Protein AF-A0A800FAW9-F1 (afdb_monomer_lite)

Structure (mmCIF, N/CA/C/O backbone):
data_AF-A0A800FAW9-F1
#
_entry.id   AF-A0A800FAW9-F1
#
loop_
_atom_site.group_PDB
_atom_site.id
_atom_site.type_symbol
_atom_site.label_atom_id
_atom_site.label_alt_id
_atom_site.label_comp_id
_atom_site.label_asym_id
_atom_site.label_entity_id
_atom_site.label_seq_id
_atom_site.pdbx_PDB_ins_code
_atom_site.Cartn_x
_atom_site.Cartn_y
_atom_site.Cartn_z
_atom_site.occupancy
_atom_site.B_iso_or_equiv
_atom_site.auth_seq_id
_atom_site.auth_comp_id
_atom_site.auth_asym_id
_atom_site.auth_atom_id
_atom_site.pdbx_PDB_model_num
ATOM 1 N N . MET A 1 1 ? 22.071 12.277 -10.728 1.00 90.81 1 MET A N 1
ATOM 2 C CA . MET A 1 1 ? 22.186 11.886 -9.305 1.00 90.81 1 MET A CA 1
ATOM 3 C C . MET A 1 1 ? 21.240 12.663 -8.401 1.00 90.81 1 MET A C 1
ATOM 5 O O . MET A 1 1 ? 20.355 12.031 -7.846 1.00 90.81 1 MET A O 1
ATOM 9 N N . LEU A 1 2 ? 21.328 13.998 -8.301 1.00 95.81 2 LEU A N 1
ATOM 10 C CA . LEU A 1 2 ? 20.437 14.774 -7.417 1.00 95.81 2 LEU A CA 1
ATOM 11 C C . LEU A 1 2 ? 18.938 14.553 -7.708 1.00 95.81 2 LEU A C 1
ATOM 13 O O . LEU A 1 2 ? 18.190 14.212 -6.801 1.00 95.81 2 LEU A O 1
ATOM 17 N N . LEU A 1 3 ? 18.517 14.656 -8.976 1.00 96.19 3 LEU A N 1
ATOM 18 C CA . LEU A 1 3 ? 17.117 14.450 -9.381 1.00 96.19 3 LEU A CA 1
ATOM 19 C C . LEU A 1 3 ? 16.580 13.064 -8.981 1.00 96.19 3 LEU A C 1
ATOM 21 O O . LEU A 1 3 ? 15.453 12.946 -8.520 1.00 96.19 3 LEU A O 1
ATOM 25 N N . GLN A 1 4 ? 17.398 12.019 -9.124 1.00 95.88 4 GLN A N 1
ATOM 26 C CA . GLN A 1 4 ? 17.020 10.651 -8.771 1.00 95.88 4 GLN A CA 1
ATOM 27 C C . GLN A 1 4 ? 16.854 10.489 -7.259 1.00 95.88 4 GLN A C 1
ATOM 29 O O . GLN A 1 4 ? 15.882 9.890 -6.822 1.00 95.88 4 GLN A O 1
ATOM 34 N N . ILE A 1 5 ? 17.766 11.050 -6.460 1.00 97.50 5 ILE A N 1
ATOM 35 C CA . ILE A 1 5 ? 17.667 11.015 -4.993 1.00 97.50 5 ILE A CA 1
ATOM 36 C C . ILE A 1 5 ? 16.404 11.743 -4.531 1.00 97.50 5 ILE A C 1
ATOM 38 O O . ILE A 1 5 ? 15.676 11.224 -3.690 1.00 97.50 5 ILE A O 1
ATOM 42 N N . VAL A 1 6 ? 16.115 12.910 -5.114 1.00 97.94 6 VAL A N 1
ATOM 43 C CA . VAL A 1 6 ? 14.895 13.669 -4.812 1.00 97.94 6 VAL A CA 1
ATOM 44 C C . VAL A 1 6 ? 13.650 12.873 -5.203 1.00 97.94 6 VAL A C 1
ATOM 46 O O . VAL A 1 6 ? 12.732 12.763 -4.397 1.00 97.94 6 VAL A O 1
ATOM 49 N N . ALA A 1 7 ? 13.625 12.267 -6.393 1.00 97.25 7 ALA A N 1
ATOM 50 C CA . ALA A 1 7 ? 12.499 11.456 -6.850 1.00 97.25 7 ALA A CA 1
ATOM 51 C C . ALA A 1 7 ? 12.273 10.219 -5.963 1.00 97.25 7 ALA A C 1
ATOM 53 O O . ALA A 1 7 ? 11.146 9.960 -5.547 1.00 97.25 7 ALA A O 1
ATOM 54 N N . SER A 1 8 ? 13.335 9.490 -5.612 1.00 96.56 8 SER A N 1
ATOM 55 C CA . SER A 1 8 ? 13.254 8.343 -4.702 1.00 96.56 8 SER A CA 1
ATOM 56 C C . SER A 1 8 ? 12.825 8.758 -3.294 1.00 96.56 8 SER A C 1
ATOM 58 O O . SER A 1 8 ? 11.988 8.094 -2.687 1.00 96.56 8 SER A O 1
ATOM 60 N N . GLY A 1 9 ? 13.356 9.872 -2.782 1.00 97.12 9 GLY A N 1
ATOM 61 C CA . GLY A 1 9 ? 12.969 10.428 -1.487 1.00 97.12 9 GLY A CA 1
ATOM 62 C C . GLY A 1 9 ? 11.498 10.835 -1.453 1.00 97.12 9 GLY A C 1
ATOM 63 O O . GLY A 1 9 ? 10.799 10.514 -0.494 1.00 97.12 9 GLY A O 1
ATOM 64 N N . LEU A 1 10 ? 11.007 11.466 -2.524 1.00 97.38 10 LEU A N 1
ATOM 65 C CA . LEU A 1 10 ? 9.600 11.828 -2.666 1.00 97.38 10 LEU A CA 1
ATOM 66 C C . LEU A 1 10 ? 8.714 10.582 -2.747 1.00 97.38 10 LEU A C 1
ATOM 68 O O . LEU A 1 10 ? 7.726 10.508 -2.029 1.00 97.38 10 LEU A O 1
ATOM 72 N N . SER A 1 11 ? 9.099 9.580 -3.540 1.00 96.25 11 SER A N 1
ATOM 73 C CA . SER A 1 11 ? 8.368 8.312 -3.649 1.00 96.25 11 SER A CA 1
ATOM 74 C C . SER A 1 11 ? 8.217 7.625 -2.288 1.00 96.25 11 SER A C 1
ATOM 76 O O . SER A 1 11 ? 7.103 7.302 -1.877 1.00 96.25 11 SER A O 1
ATOM 78 N N . SER A 1 12 ? 9.319 7.433 -1.559 1.00 95.62 12 SER A N 1
ATOM 79 C CA . SER A 1 12 ? 9.283 6.804 -0.233 1.00 95.62 12 SER A CA 1
ATOM 80 C C . SER A 1 12 ? 8.532 7.664 0.785 1.00 95.62 12 SER A C 1
ATOM 82 O O . SER A 1 12 ? 7.715 7.149 1.546 1.00 95.62 12 SER A O 1
ATOM 84 N N . GLY A 1 13 ? 8.754 8.981 0.775 1.00 97.12 13 GLY A N 1
ATOM 85 C CA . GLY A 1 13 ? 8.058 9.925 1.648 1.00 97.12 13 GLY A CA 1
ATOM 86 C C . GLY A 1 13 ? 6.545 9.920 1.431 1.00 97.12 13 GLY A C 1
ATOM 87 O O . GLY A 1 13 ? 5.793 9.888 2.403 1.00 97.12 13 GLY A O 1
ATOM 88 N N . SER A 1 14 ? 6.087 9.874 0.177 1.00 96.69 14 SER A N 1
ATOM 89 C CA . SER A 1 14 ? 4.667 9.764 -0.168 1.00 96.69 14 SER A CA 1
ATOM 90 C C . SER A 1 14 ? 4.045 8.470 0.353 1.00 96.69 14 SER A C 1
ATOM 92 O O . SER A 1 14 ? 2.936 8.515 0.879 1.00 96.69 14 SER A O 1
ATOM 94 N N . ILE A 1 15 ? 4.750 7.336 0.276 1.00 93.38 15 ILE A N 1
ATOM 95 C CA . ILE A 1 15 ? 4.264 6.063 0.834 1.00 93.38 15 ILE A CA 1
ATOM 96 C C . ILE A 1 15 ? 4.066 6.194 2.349 1.00 93.38 15 ILE A C 1
ATOM 98 O O . ILE A 1 15 ? 2.979 5.907 2.849 1.00 93.38 15 ILE A O 1
ATOM 102 N N . TYR A 1 16 ? 5.069 6.685 3.084 1.00 93.44 16 TYR A N 1
ATOM 103 C CA . TYR A 1 16 ? 4.950 6.849 4.537 1.00 93.44 16 TYR A CA 1
ATOM 104 C C . TYR A 1 16 ? 3.889 7.882 4.936 1.00 93.44 16 TYR A C 1
ATOM 106 O O . TYR A 1 16 ? 3.161 7.661 5.903 1.00 93.44 16 TYR A O 1
ATOM 114 N N . ALA A 1 17 ? 3.748 8.971 4.176 1.00 96.44 17 ALA A N 1
ATOM 115 C CA . ALA A 1 17 ? 2.705 9.969 4.399 1.00 96.44 17 ALA A CA 1
ATOM 116 C C . ALA A 1 17 ? 1.298 9.378 4.210 1.00 96.44 17 ALA A C 1
ATOM 118 O O . ALA A 1 17 ? 0.417 9.625 5.033 1.00 96.44 17 ALA A O 1
ATOM 119 N N . LEU A 1 18 ? 1.089 8.559 3.173 1.00 93.94 18 LEU A N 1
ATOM 120 C CA . LEU A 1 18 ? -0.182 7.866 2.938 1.00 93.94 18 LEU A CA 1
ATOM 121 C C . LEU A 1 18 ? -0.487 6.835 4.031 1.00 93.94 18 LEU A C 1
ATOM 123 O O . LEU A 1 18 ? -1.626 6.752 4.488 1.00 93.94 18 LEU A O 1
ATOM 127 N N . VAL A 1 19 ? 0.520 6.087 4.491 1.00 91.25 19 VAL A N 1
ATOM 128 C CA . VAL A 1 19 ? 0.369 5.135 5.605 1.00 91.25 19 VAL A CA 1
ATOM 129 C C . VAL A 1 19 ? -0.032 5.865 6.889 1.00 91.25 19 VAL A C 1
ATOM 131 O O . VAL A 1 19 ? -0.996 5.465 7.545 1.00 91.25 19 VAL A O 1
ATOM 134 N N . ALA A 1 20 ? 0.649 6.967 7.216 1.00 93.00 20 ALA A N 1
ATOM 135 C CA . ALA A 1 20 ? 0.316 7.793 8.373 1.00 93.00 20 ALA A CA 1
ATOM 136 C C . ALA A 1 20 ? -1.102 8.373 8.266 1.00 93.00 20 ALA A C 1
ATOM 138 O O . ALA A 1 20 ? -1.869 8.301 9.226 1.00 93.00 20 ALA A O 1
ATOM 139 N N . LEU A 1 21 ? -1.483 8.888 7.093 1.00 94.62 21 LEU A N 1
ATOM 140 C CA . LEU A 1 21 ? -2.825 9.412 6.841 1.00 94.62 21 LEU A CA 1
ATOM 141 C C . LEU A 1 21 ? -3.903 8.339 7.054 1.00 94.62 21 LEU A C 1
ATOM 143 O O . LEU A 1 21 ? -4.894 8.596 7.734 1.00 94.62 21 LEU A O 1
ATOM 147 N N . ALA A 1 22 ? -3.705 7.135 6.519 1.00 90.62 22 ALA A N 1
ATOM 148 C CA . ALA A 1 22 ? -4.654 6.036 6.669 1.00 90.62 22 ALA A CA 1
ATOM 149 C C . ALA A 1 22 ? -4.814 5.598 8.139 1.00 90.62 22 ALA A C 1
ATOM 151 O O . ALA A 1 22 ? -5.938 5.369 8.597 1.00 90.62 22 ALA A O 1
ATOM 152 N N . LEU A 1 23 ? -3.711 5.542 8.896 1.00 90.88 23 LEU A N 1
ATOM 153 C CA . LEU A 1 23 ? -3.741 5.246 10.332 1.00 90.88 23 LEU A CA 1
ATOM 154 C C . LEU A 1 23 ? -4.497 6.335 11.105 1.00 90.88 23 LEU A C 1
ATOM 156 O O . LEU A 1 23 ? -5.359 6.022 11.926 1.00 90.88 23 LEU A O 1
ATOM 160 N N . VAL A 1 24 ? -4.232 7.611 10.805 1.00 92.69 24 VAL A N 1
ATOM 161 C CA . VAL A 1 24 ? -4.901 8.755 11.446 1.00 92.69 24 VAL A CA 1
ATOM 162 C C . VAL A 1 24 ? -6.400 8.757 11.159 1.00 92.69 24 VAL A C 1
ATOM 164 O O . VAL A 1 24 ? -7.185 8.922 12.090 1.00 92.69 24 VAL A O 1
ATOM 167 N N . ILE A 1 25 ? -6.820 8.543 9.910 1.00 92.31 25 ILE A N 1
ATOM 168 C CA . ILE A 1 25 ? -8.246 8.505 9.549 1.00 92.31 25 ILE A CA 1
ATOM 169 C C . ILE A 1 25 ? -8.960 7.373 10.296 1.00 92.31 25 ILE A C 1
ATOM 171 O O . ILE A 1 25 ? -10.024 7.601 10.869 1.00 92.31 25 ILE A O 1
ATOM 175 N N . THR A 1 26 ? -8.356 6.184 10.349 1.00 89.00 26 THR A N 1
ATOM 176 C CA . THR A 1 26 ? -8.930 5.024 11.052 1.00 89.00 26 THR A CA 1
ATOM 177 C C . THR A 1 26 ? -9.022 5.266 12.557 1.00 89.00 26 THR A C 1
ATOM 179 O O . THR A 1 26 ? -10.053 5.002 13.174 1.00 89.00 26 THR A O 1
ATOM 182 N N . TYR A 1 27 ? -7.970 5.819 13.161 1.00 89.12 27 TYR A N 1
ATOM 183 C CA . TYR A 1 27 ? -7.974 6.158 14.582 1.00 89.12 27 TYR A CA 1
ATOM 184 C C . TYR A 1 27 ? -9.027 7.223 14.904 1.00 89.12 27 TYR A C 1
ATOM 186 O O . TYR A 1 27 ? -9.739 7.113 15.894 1.00 89.12 27 TYR A O 1
ATOM 194 N N . LYS A 1 28 ? -9.184 8.240 14.051 1.00 90.00 28 LYS A N 1
ATOM 195 C CA . LYS A 1 28 ? -10.167 9.311 14.261 1.00 90.00 28 LYS A CA 1
ATOM 196 C C . LYS A 1 28 ? -11.616 8.826 14.232 1.00 90.00 28 LYS A C 1
ATOM 198 O O . LYS A 1 28 ? -12.454 9.482 14.841 1.00 90.00 28 LYS A O 1
ATOM 203 N N . THR A 1 29 ? -11.918 7.738 13.527 1.00 87.06 29 THR A N 1
ATOM 204 C CA . THR A 1 29 ? -13.282 7.192 13.428 1.00 87.06 29 THR A CA 1
ATOM 205 C C . THR A 1 29 ? -13.568 6.087 14.442 1.00 87.06 29 THR A C 1
ATOM 207 O O . THR A 1 29 ? -14.727 5.887 14.804 1.00 87.06 29 THR A O 1
ATOM 210 N N . THR A 1 30 ? -12.540 5.366 14.894 1.00 85.81 30 THR A N 1
ATOM 211 C CA . THR A 1 30 ? -12.685 4.210 15.798 1.00 85.81 30 THR A CA 1
ATOM 212 C C . THR A 1 30 ? -12.202 4.467 17.223 1.00 85.81 30 THR A C 1
ATOM 214 O O . THR A 1 30 ? -12.547 3.694 18.108 1.00 85.81 30 THR A O 1
ATOM 217 N N . GLU A 1 31 ? -11.403 5.515 17.438 1.00 86.19 31 GLU A N 1
ATOM 218 C CA . GLU A 1 31 ? -10.662 5.810 18.677 1.00 86.19 31 GLU A CA 1
ATOM 219 C C . GLU A 1 31 ? -9.698 4.688 19.114 1.00 86.19 31 GLU A C 1
ATOM 221 O O . GLU A 1 31 ? -9.165 4.708 20.222 1.00 86.19 31 GLU A O 1
ATOM 226 N N . VAL A 1 32 ? -9.422 3.724 18.225 1.00 83.06 32 VAL A N 1
ATOM 227 C CA . VAL A 1 32 ? -8.547 2.575 18.476 1.00 83.06 32 VAL A CA 1
ATOM 228 C C . VAL A 1 32 ? -7.534 2.443 17.331 1.00 83.06 32 VAL A C 1
ATOM 230 O O . VAL A 1 32 ? -7.913 2.466 16.160 1.00 83.06 32 VAL A O 1
ATOM 233 N N . PRO A 1 33 ? -6.225 2.318 17.617 1.00 81.81 33 PRO A N 1
ATOM 234 C CA . PRO A 1 33 ? -5.225 2.133 16.570 1.00 81.81 33 PRO A CA 1
ATOM 235 C C . PRO A 1 33 ? -5.353 0.750 15.911 1.00 81.81 33 PRO A C 1
ATOM 237 O O . PRO A 1 33 ? -5.437 -0.275 16.587 1.00 81.81 33 PRO A O 1
ATOM 240 N N . ASN A 1 34 ? -5.324 0.712 14.575 1.00 84.62 34 ASN A N 1
ATOM 241 C CA . ASN A 1 34 ? -5.349 -0.531 13.803 1.00 84.62 34 ASN A CA 1
ATOM 242 C C . ASN A 1 34 ? -3.924 -1.073 13.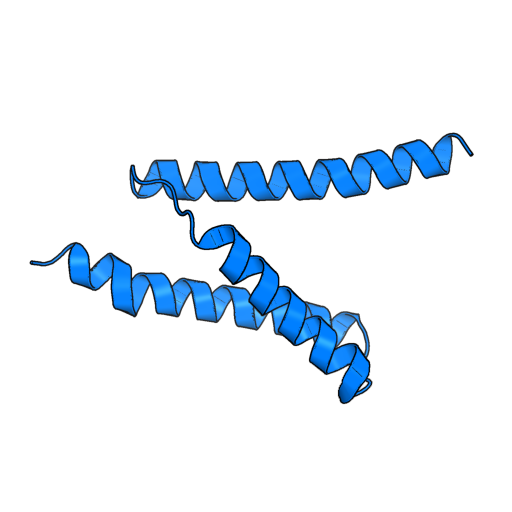587 1.00 84.62 34 ASN A C 1
ATOM 244 O O . ASN A 1 34 ? -3.244 -0.694 12.635 1.00 84.62 34 ASN A O 1
ATOM 248 N N . PHE A 1 35 ? -3.479 -1.988 14.451 1.00 82.06 35 PHE A N 1
ATOM 249 C CA . PHE A 1 35 ? -2.164 -2.636 14.325 1.00 82.06 35 PHE A CA 1
ATOM 250 C C . PHE A 1 35 ? -2.076 -3.658 13.182 1.00 82.06 35 PHE A C 1
ATOM 252 O O . PHE A 1 35 ? -0.988 -3.907 12.671 1.00 82.06 35 PHE A O 1
ATOM 259 N N . ALA A 1 36 ? -3.207 -4.204 12.731 1.00 86.19 36 ALA A N 1
ATOM 260 C CA . ALA A 1 36 ? -3.245 -5.165 11.629 1.00 86.19 36 ALA A CA 1
ATOM 261 C C . ALA A 1 36 ? -3.050 -4.499 10.255 1.00 86.19 36 ALA A C 1
ATOM 263 O O . ALA A 1 36 ? -2.797 -5.176 9.260 1.00 86.19 36 ALA A O 1
ATOM 264 N N . GLN A 1 37 ? -3.127 -3.166 10.182 1.00 87.69 37 GLN A N 1
ATOM 265 C CA . GLN A 1 37 ? -3.045 -2.402 8.937 1.00 87.69 37 GLN A CA 1
ATOM 266 C C . GLN A 1 37 ? -1.780 -2.712 8.115 1.00 87.69 37 GLN A C 1
ATOM 268 O O . GLN A 1 37 ? -1.846 -2.757 6.885 1.00 87.69 37 GLN A O 1
ATOM 273 N N . GLY A 1 38 ? -0.642 -2.957 8.776 1.00 89.06 38 GLY A N 1
ATOM 274 C CA . GLY A 1 38 ? 0.611 -3.318 8.105 1.00 89.06 38 GLY A CA 1
ATOM 275 C C . GLY A 1 38 ? 0.539 -4.676 7.403 1.00 89.06 38 GLY A C 1
ATOM 276 O O . GLY A 1 38 ? 0.877 -4.784 6.225 1.00 89.06 38 GLY A O 1
ATOM 277 N N . GLU A 1 39 ? 0.033 -5.697 8.095 1.00 91.38 39 GLU A N 1
ATOM 278 C CA . GLU A 1 39 ? -0.146 -7.043 7.535 1.00 91.38 39 GLU A CA 1
ATOM 279 C C . GLU A 1 39 ? -1.195 -7.053 6.414 1.00 91.38 39 GLU A C 1
ATOM 281 O O . GLU A 1 39 ? -0.987 -7.683 5.378 1.00 91.38 39 GLU A O 1
ATOM 286 N N . MET A 1 40 ? -2.283 -6.288 6.557 1.00 92.25 40 MET A N 1
ATOM 287 C CA . MET A 1 40 ? -3.306 -6.132 5.512 1.00 92.25 40 MET A CA 1
ATOM 288 C C . MET A 1 40 ? -2.737 -5.523 4.222 1.00 92.25 40 MET A C 1
ATOM 290 O O . MET A 1 40 ? -3.039 -5.986 3.115 1.00 92.25 40 MET A O 1
ATOM 294 N N . ALA A 1 41 ? -1.895 -4.493 4.356 1.00 92.50 41 ALA A N 1
ATOM 295 C CA . ALA A 1 41 ? -1.217 -3.874 3.223 1.00 92.50 41 ALA A CA 1
ATOM 296 C C . ALA A 1 41 ? -0.228 -4.846 2.562 1.00 92.50 41 ALA A C 1
ATOM 298 O O . ALA A 1 41 ? -0.221 -4.972 1.335 1.00 92.50 41 ALA A O 1
ATOM 299 N N . MET A 1 42 ? 0.556 -5.580 3.362 1.00 94.69 42 MET A N 1
ATOM 300 C CA . MET A 1 42 ? 1.484 -6.596 2.861 1.00 94.69 42 MET A CA 1
ATOM 301 C C . MET A 1 42 ? 0.750 -7.687 2.079 1.00 94.69 42 MET A C 1
ATOM 303 O O . MET A 1 42 ? 1.176 -8.035 0.979 1.00 94.69 42 MET A O 1
ATOM 307 N N . PHE A 1 43 ? -0.367 -8.198 2.600 1.00 95.75 43 PHE A N 1
ATOM 308 C CA . PHE A 1 43 ? -1.112 -9.261 1.931 1.00 95.75 43 PHE A CA 1
ATOM 309 C C . PHE A 1 43 ? -1.676 -8.798 0.584 1.00 95.75 43 PHE A C 1
ATOM 311 O O . PHE A 1 43 ? -1.560 -9.500 -0.418 1.00 95.75 43 PHE A O 1
ATOM 318 N N . SER A 1 44 ? -2.179 -7.564 0.529 1.00 95.56 44 SER A N 1
ATOM 319 C CA . SER A 1 44 ? -2.645 -6.948 -0.719 1.00 95.56 44 SER A CA 1
ATOM 320 C C . SER A 1 44 ? -1.511 -6.770 -1.737 1.00 95.56 44 SER A C 1
ATOM 322 O O . SER A 1 44 ? -1.692 -7.046 -2.923 1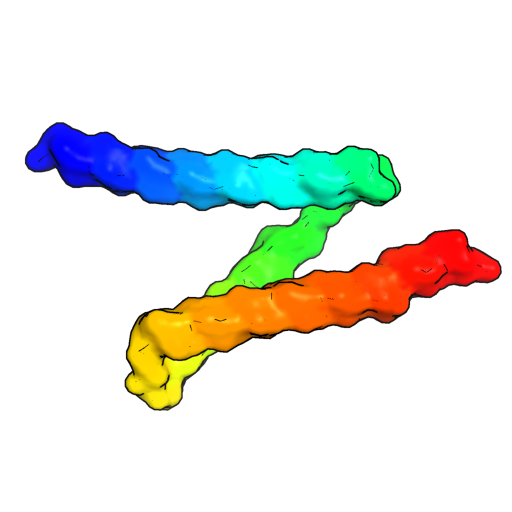.00 95.56 44 SER A O 1
ATOM 324 N N . ALA A 1 45 ? -0.316 -6.375 -1.287 1.00 95.38 45 ALA A N 1
ATOM 325 C CA . ALA A 1 45 ? 0.867 -6.310 -2.144 1.00 95.38 45 ALA A CA 1
ATOM 326 C C . ALA A 1 45 ? 1.306 -7.701 -2.635 1.00 95.38 45 ALA A C 1
ATOM 328 O O . ALA A 1 45 ? 1.761 -7.837 -3.770 1.00 95.38 45 ALA A O 1
ATOM 329 N N . PHE A 1 46 ? 1.121 -8.743 -1.819 1.00 96.56 46 PHE A N 1
ATOM 330 C CA . PHE A 1 46 ? 1.434 -10.120 -2.197 1.00 96.56 46 PHE A CA 1
ATOM 331 C C . PHE A 1 46 ? 0.515 -10.641 -3.309 1.00 96.56 46 PHE A C 1
ATOM 333 O O . PHE A 1 46 ? 0.974 -11.373 -4.182 1.00 96.56 46 PHE A O 1
ATOM 340 N N . ILE A 1 47 ? -0.749 -10.205 -3.351 1.00 97.19 47 ILE A N 1
ATOM 341 C CA . ILE A 1 47 ? -1.642 -10.484 -4.488 1.00 97.19 47 ILE A CA 1
ATOM 342 C C . ILE A 1 47 ? -1.072 -9.899 -5.785 1.00 97.19 47 ILE A C 1
ATOM 344 O O . ILE A 1 47 ? -0.999 -10.606 -6.789 1.00 97.19 47 ILE A O 1
ATOM 348 N N . ALA A 1 48 ? -0.611 -8.642 -5.772 1.00 97.50 48 ALA A N 1
ATOM 349 C CA . ALA A 1 48 ? 0.058 -8.067 -6.941 1.00 97.50 48 ALA A CA 1
ATOM 350 C C . ALA A 1 48 ? 1.337 -8.837 -7.301 1.00 97.50 48 ALA A C 1
ATOM 352 O O . ALA A 1 48 ? 1.567 -9.104 -8.478 1.00 97.50 48 ALA A O 1
ATOM 353 N N . TYR A 1 49 ? 2.144 -9.219 -6.306 1.00 97.31 49 TYR A N 1
ATOM 354 C CA . TYR A 1 49 ? 3.363 -10.002 -6.515 1.00 97.31 49 TYR A CA 1
ATOM 355 C C . TYR A 1 49 ? 3.072 -11.327 -7.226 1.00 97.31 49 TYR A C 1
ATOM 357 O O . TYR A 1 49 ? 3.655 -11.584 -8.273 1.00 97.31 49 TYR A O 1
ATOM 365 N N . VAL A 1 50 ? 2.130 -12.122 -6.714 1.00 97.44 50 VAL A N 1
ATOM 366 C CA . VAL A 1 50 ? 1.735 -13.412 -7.302 1.00 97.44 50 VAL A CA 1
ATOM 367 C C . VAL A 1 50 ? 1.213 -13.225 -8.726 1.00 97.44 50 VAL A C 1
ATOM 369 O O . VAL A 1 50 ? 1.615 -13.944 -9.637 1.00 97.44 50 VAL A O 1
ATOM 372 N N . LEU A 1 51 ? 0.364 -12.219 -8.962 1.00 97.69 51 LEU A N 1
ATOM 373 C CA . LEU A 1 51 ? -0.152 -11.934 -10.303 1.00 97.69 51 LEU A CA 1
ATOM 374 C C . LEU A 1 51 ? 0.965 -11.593 -11.297 1.00 97.69 51 LEU A C 1
ATOM 376 O O . LEU A 1 51 ? 0.921 -12.044 -12.440 1.00 97.69 51 LEU A O 1
ATOM 380 N N . ILE A 1 52 ? 1.965 -10.824 -10.871 1.00 98.06 52 ILE A N 1
ATOM 381 C CA . ILE A 1 52 ? 3.083 -10.419 -11.730 1.00 98.06 52 ILE A CA 1
ATOM 382 C C . ILE A 1 52 ? 4.061 -11.577 -11.948 1.00 98.06 52 ILE A C 1
ATOM 384 O O . ILE A 1 52 ? 4.481 -11.815 -13.078 1.00 98.06 52 ILE A O 1
ATOM 388 N N . VAL A 1 53 ? 4.448 -12.279 -10.885 1.00 97.62 53 VAL A N 1
ATOM 389 C CA . VAL A 1 53 ? 5.540 -13.260 -10.920 1.00 97.62 53 VAL A CA 1
ATOM 390 C C . VAL A 1 53 ? 5.052 -14.620 -11.402 1.00 97.62 53 VAL A C 1
ATOM 392 O O . VAL A 1 53 ? 5.623 -15.164 -12.345 1.00 97.62 53 VAL A O 1
ATOM 395 N N . ASP A 1 54 ? 3.974 -15.136 -10.815 1.00 96.62 54 ASP A N 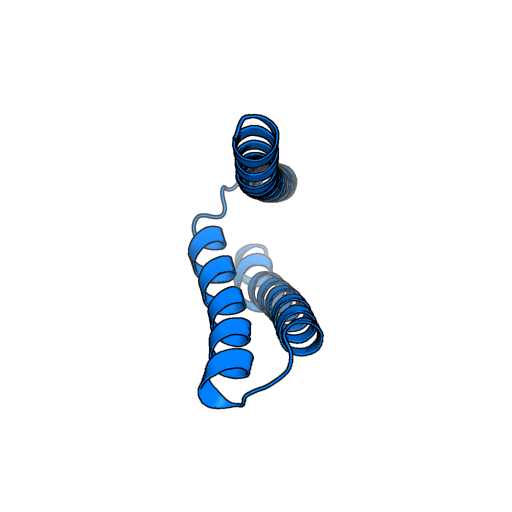1
ATOM 396 C CA . ASP A 1 54 ? 3.505 -16.499 -11.084 1.00 96.62 54 ASP A CA 1
ATOM 397 C C . ASP A 1 54 ? 2.571 -16.546 -12.299 1.00 96.62 54 ASP A C 1
ATOM 399 O O . ASP A 1 54 ? 2.636 -17.473 -13.105 1.00 96.62 54 ASP A O 1
ATOM 403 N N . TYR A 1 55 ? 1.724 -15.524 -12.463 1.00 96.00 55 TYR A N 1
ATOM 404 C CA . TYR A 1 55 ? 0.740 -15.456 -13.552 1.00 96.00 55 TYR A CA 1
ATOM 405 C C . TYR A 1 55 ? 1.159 -14.553 -14.721 1.00 96.00 55 TYR A C 1
ATOM 407 O O . TYR A 1 55 ? 0.429 -14.463 -15.708 1.00 96.00 55 TYR A O 1
ATOM 415 N N . ASN A 1 56 ? 2.325 -13.897 -14.637 1.00 95.94 56 ASN A N 1
ATOM 416 C CA . ASN A 1 56 ? 2.869 -13.018 -15.683 1.00 95.94 56 ASN A CA 1
ATOM 417 C C . ASN A 1 56 ? 1.905 -11.902 -16.141 1.00 95.94 56 ASN A C 1
ATOM 419 O O . ASN A 1 56 ? 1.938 -11.433 -17.281 1.00 95.94 56 ASN A O 1
ATOM 423 N N . VAL A 1 57 ? 1.022 -11.463 -15.244 1.00 96.38 57 VAL A N 1
ATOM 424 C CA . VAL A 1 57 ? 0.052 -10.401 -15.505 1.00 96.38 57 VAL A CA 1
ATOM 425 C C . VAL A 1 57 ? 0.764 -9.048 -15.501 1.00 96.38 57 VAL A C 1
ATOM 427 O O . VAL A 1 57 ? 1.614 -8.765 -14.658 1.00 96.38 57 VAL A O 1
ATOM 430 N N . GLY A 1 58 ? 0.390 -8.169 -16.434 1.00 96.75 58 GLY A N 1
ATOM 431 C CA . GLY A 1 58 ? 0.949 -6.821 -16.513 1.00 96.75 58 GLY A CA 1
ATOM 432 C C . GLY A 1 58 ? 0.710 -5.999 -15.238 1.00 96.75 58 GLY A C 1
ATOM 433 O O . GLY A 1 58 ? -0.358 -6.069 -14.625 1.00 96.75 58 GLY A O 1
ATOM 434 N N . PHE A 1 59 ? 1.688 -5.157 -14.881 1.00 95.19 59 PHE A N 1
ATOM 435 C CA . PHE A 1 59 ? 1.697 -4.362 -13.644 1.00 95.19 59 PHE A CA 1
ATOM 436 C C . PHE A 1 59 ? 0.395 -3.592 -13.388 1.00 95.19 59 PHE A C 1
ATOM 438 O O . PHE A 1 59 ? -0.118 -3.616 -12.277 1.00 95.19 59 PHE A O 1
ATOM 445 N N . VAL A 1 60 ? -0.169 -2.940 -14.411 1.00 97.19 60 VAL A N 1
ATOM 446 C CA . VAL A 1 60 ? -1.387 -2.121 -14.267 1.00 97.19 60 VAL A CA 1
ATOM 447 C C . VAL A 1 60 ? -2.580 -2.965 -13.812 1.00 97.19 60 VAL A C 1
ATOM 449 O O . VAL A 1 60 ? -3.332 -2.551 -12.932 1.00 97.19 60 VAL A O 1
ATOM 452 N N . VAL A 1 61 ? -2.732 -4.165 -14.377 1.00 96.88 61 VAL A N 1
ATOM 453 C CA . VAL A 1 61 ? -3.827 -5.080 -14.031 1.00 96.88 61 VAL A CA 1
ATOM 454 C C . VAL A 1 61 ? -3.609 -5.657 -12.634 1.00 96.88 61 VAL A C 1
ATOM 456 O O . VAL A 1 61 ? -4.536 -5.660 -11.828 1.00 96.88 61 VAL A O 1
ATOM 459 N N . ALA A 1 62 ? -2.382 -6.078 -12.314 1.00 97.50 62 ALA A N 1
ATOM 460 C CA . ALA A 1 62 ? -2.038 -6.594 -10.991 1.00 97.50 62 ALA A CA 1
ATOM 461 C C . ALA A 1 62 ? -2.214 -5.538 -9.883 1.00 97.50 62 ALA A C 1
ATOM 463 O O . ALA A 1 62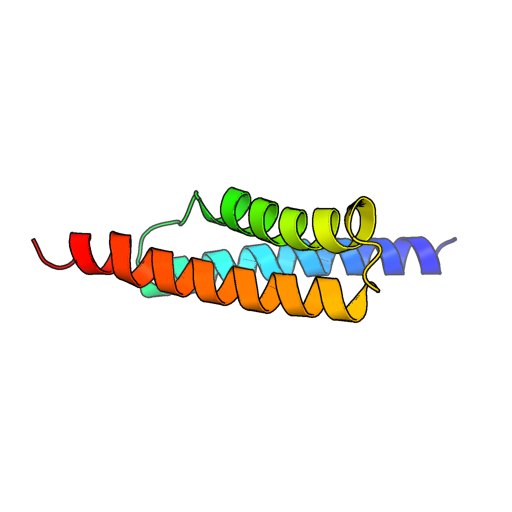 ? -2.745 -5.835 -8.815 1.00 97.50 62 ALA A O 1
ATOM 464 N N . PHE A 1 63 ? -1.832 -4.289 -10.156 1.00 96.06 63 PHE A N 1
ATOM 465 C CA . PHE A 1 63 ? -2.029 -3.155 -9.256 1.00 96.06 63 PHE A CA 1
ATOM 466 C C . PHE A 1 63 ? -3.517 -2.870 -9.023 1.00 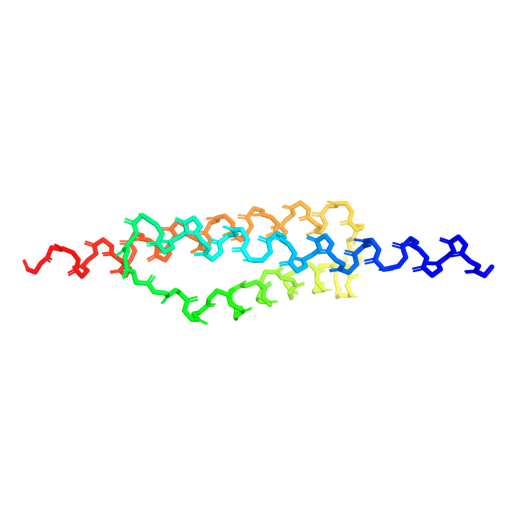96.06 63 PHE A C 1
ATOM 468 O O . PHE A 1 63 ? -3.947 -2.739 -7.876 1.00 96.06 63 PHE A O 1
ATOM 475 N N . GLY A 1 64 ? -4.321 -2.845 -10.092 1.00 97.38 64 GLY A N 1
ATOM 476 C CA . GLY A 1 64 ? -5.773 -2.707 -9.981 1.00 97.38 64 GLY A CA 1
ATOM 477 C C . GLY A 1 64 ? -6.402 -3.830 -9.151 1.00 97.38 64 GLY A C 1
ATOM 478 O O . GLY A 1 64 ? -7.198 -3.561 -8.253 1.00 97.38 64 GLY A O 1
ATOM 479 N N . ALA A 1 65 ? -5.990 -5.078 -9.385 1.00 97.06 65 ALA A N 1
ATOM 480 C CA . ALA A 1 65 ? -6.456 -6.230 -8.616 1.00 97.06 65 ALA A CA 1
ATOM 481 C C . ALA A 1 65 ? -6.087 -6.134 -7.126 1.00 97.06 65 ALA A C 1
ATOM 483 O O . ALA A 1 65 ? -6.931 -6.413 -6.277 1.00 97.06 65 ALA A O 1
ATOM 484 N N . ALA A 1 66 ? -4.874 -5.683 -6.792 1.00 96.88 66 ALA A N 1
ATOM 485 C CA . ALA A 1 66 ? -4.461 -5.478 -5.405 1.00 96.88 66 ALA A CA 1
ATOM 486 C C . ALA A 1 66 ? -5.263 -4.376 -4.696 1.00 96.88 66 ALA A C 1
ATOM 488 O O . ALA A 1 66 ? -5.615 -4.548 -3.531 1.00 96.88 66 ALA A O 1
ATOM 489 N N . ILE A 1 67 ? -5.611 -3.279 -5.383 1.00 96.25 67 ILE A N 1
ATOM 490 C CA . ILE A 1 67 ? -6.493 -2.236 -4.825 1.00 96.25 67 ILE A CA 1
ATOM 491 C C . ILE A 1 67 ? -7.886 -2.801 -4.541 1.00 96.25 67 ILE A C 1
ATOM 493 O O . ILE A 1 67 ? -8.421 -2.601 -3.449 1.00 96.25 67 ILE A O 1
ATOM 497 N N . VAL A 1 68 ? -8.472 -3.517 -5.507 1.00 97.62 68 VAL A N 1
ATOM 498 C CA . VAL A 1 68 ? -9.794 -4.142 -5.341 1.00 97.62 68 VAL A CA 1
ATOM 499 C C . VAL A 1 68 ? -9.765 -5.132 -4.178 1.00 97.62 68 VAL A C 1
ATOM 501 O O . VAL A 1 68 ? -10.657 -5.113 -3.332 1.00 97.62 68 VAL A O 1
ATOM 504 N N . PHE A 1 69 ? -8.717 -5.948 -4.090 1.00 97.25 69 PHE A N 1
ATOM 505 C CA . PHE A 1 69 ? -8.533 -6.884 -2.991 1.00 97.25 69 PHE A CA 1
ATOM 506 C C . PHE A 1 69 ? -8.411 -6.174 -1.636 1.00 97.25 69 PHE A C 1
ATOM 508 O O . PHE A 1 69 ? -9.123 -6.539 -0.704 1.00 97.25 69 PHE A O 1
ATOM 515 N N . ALA A 1 70 ? -7.578 -5.133 -1.528 1.00 95.44 70 ALA A N 1
ATOM 516 C CA . ALA A 1 70 ? -7.410 -4.356 -0.298 1.00 95.44 70 ALA A CA 1
ATOM 517 C C . ALA A 1 70 ? -8.736 -3.738 0.175 1.00 95.44 70 ALA A C 1
ATOM 519 O O . ALA A 1 70 ? -9.051 -3.762 1.366 1.00 95.44 70 ALA A O 1
ATOM 520 N N . PHE A 1 71 ? -9.539 -3.226 -0.761 1.00 94.88 71 PHE A N 1
ATOM 521 C CA . PHE A 1 71 ? -10.861 -2.675 -0.475 1.00 94.88 71 PHE A CA 1
ATOM 522 C C . PHE A 1 71 ? -11.825 -3.741 0.065 1.00 94.88 71 PHE A C 1
ATOM 524 O O . PHE A 1 71 ? -12.452 -3.539 1.106 1.00 94.88 71 PHE A O 1
ATOM 531 N N . LEU A 1 72 ? -11.907 -4.899 -0.599 1.00 96.38 72 LEU A N 1
ATOM 532 C CA . LEU A 1 72 ? -12.747 -6.016 -0.155 1.00 96.38 72 LEU A CA 1
ATOM 533 C C . LEU A 1 72 ? -12.302 -6.562 1.205 1.00 96.38 72 LEU A C 1
ATOM 535 O O . LEU A 1 72 ? -13.144 -6.868 2.050 1.00 96.38 72 LEU A O 1
ATOM 539 N N . LEU A 1 73 ? -10.991 -6.643 1.433 1.00 94.19 73 LEU A N 1
ATOM 540 C CA . LEU A 1 73 ? -10.417 -7.064 2.705 1.00 94.19 73 LEU A CA 1
ATOM 541 C C . LEU A 1 73 ? -10.800 -6.092 3.828 1.00 94.19 73 LEU A C 1
ATOM 543 O O . LEU A 1 73 ? -11.212 -6.539 4.897 1.00 94.19 73 LEU A O 1
ATOM 547 N N . GLY A 1 74 ? -10.745 -4.781 3.574 1.00 90.75 74 GLY A N 1
ATOM 548 C CA . GLY A 1 74 ? -11.188 -3.751 4.517 1.00 90.75 74 GLY A CA 1
ATOM 549 C C . GLY A 1 74 ? -12.676 -3.858 4.867 1.00 90.75 74 GLY A C 1
ATOM 550 O O . GLY A 1 74 ? -13.021 -3.887 6.048 1.00 90.75 74 GLY A O 1
ATOM 551 N N . ILE A 1 75 ? -13.549 -4.006 3.860 1.00 91.69 75 ILE A N 1
ATOM 552 C CA . ILE A 1 75 ? -14.994 -4.221 4.072 1.00 91.69 75 ILE A CA 1
ATOM 553 C C . ILE A 1 75 ? -15.242 -5.489 4.890 1.00 91.69 75 ILE A C 1
ATOM 555 O O . ILE A 1 75 ? -16.038 -5.480 5.831 1.00 91.69 75 ILE A O 1
ATOM 559 N N . GLY A 1 76 ? -14.566 -6.585 4.538 1.00 91.19 76 GLY A N 1
ATOM 560 C CA . GLY A 1 76 ? -14.666 -7.847 5.260 1.00 91.19 76 GLY A CA 1
ATOM 561 C C . GLY A 1 76 ? -14.238 -7.694 6.716 1.00 91.19 76 GLY A C 1
ATOM 562 O O . GLY A 1 76 ? -14.931 -8.176 7.610 1.00 91.19 76 GLY A O 1
ATOM 563 N N . PHE A 1 77 ? -13.148 -6.970 6.972 1.00 87.56 77 PHE A N 1
ATOM 564 C CA . PHE A 1 77 ? -12.653 -6.748 8.324 1.00 87.56 77 PHE A CA 1
ATOM 565 C C . PHE A 1 77 ? -13.612 -5.895 9.165 1.00 87.56 77 PHE A C 1
ATOM 567 O O . PHE A 1 77 ? -13.943 -6.260 10.297 1.00 87.56 77 PHE A O 1
ATOM 574 N N . GLU A 1 78 ? -14.119 -4.798 8.597 1.00 86.19 78 GLU A N 1
ATOM 575 C CA . GLU A 1 78 ? -15.109 -3.951 9.262 1.00 86.19 78 GLU A CA 1
ATOM 576 C C . GLU A 1 78 ? -16.402 -4.723 9.559 1.00 86.19 78 GLU A C 1
ATOM 578 O O . GLU A 1 78 ? -16.915 -4.683 10.679 1.00 86.19 78 GLU A O 1
ATOM 583 N N . GLY A 1 79 ? -16.919 -5.458 8.574 1.00 84.25 79 GLY A N 1
ATOM 584 C CA . GLY A 1 79 ? -18.174 -6.192 8.696 1.00 84.25 79 GLY A CA 1
ATOM 585 C C . GLY A 1 79 ? -18.098 -7.392 9.639 1.00 84.25 79 GLY A C 1
ATOM 586 O O . GLY A 1 79 ? -19.016 -7.606 10.433 1.00 84.25 79 GLY A O 1
AT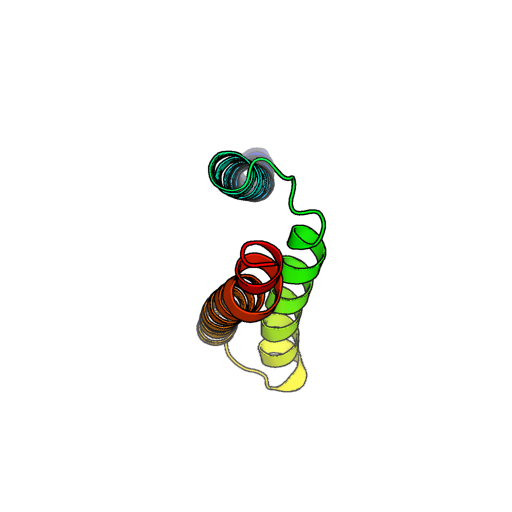OM 587 N N . LEU A 1 80 ? -17.027 -8.184 9.559 1.00 85.19 80 LEU A N 1
ATOM 588 C CA . LEU A 1 80 ? -16.925 -9.449 10.288 1.00 85.19 80 LEU A CA 1
ATOM 589 C C . LEU A 1 80 ? -16.424 -9.282 11.718 1.00 85.19 80 LEU A C 1
ATOM 591 O O . LEU A 1 80 ? -16.888 -10.030 12.582 1.00 85.19 80 LEU A O 1
ATOM 595 N N . PHE A 1 81 ? -15.503 -8.344 11.953 1.00 81.69 81 PHE A N 1
ATOM 596 C CA . PHE A 1 81 ? -14.867 -8.150 13.254 1.00 81.69 81 PHE A CA 1
ATOM 597 C C . PHE A 1 81 ? -15.386 -6.886 13.937 1.00 81.69 81 PHE A C 1
ATOM 599 O O . PHE A 1 81 ? -16.054 -6.998 14.961 1.00 81.69 81 PHE A O 1
ATOM 606 N N . LEU A 1 82 ? -15.154 -5.702 13.356 1.00 79.62 82 LEU A N 1
ATOM 607 C CA . LEU A 1 82 ? -15.408 -4.422 14.039 1.00 79.62 82 LEU A CA 1
ATOM 608 C C . LEU A 1 82 ? -16.892 -4.174 14.341 1.00 79.62 82 LEU A C 1
ATOM 610 O O . LEU A 1 82 ? -17.243 -3.763 15.446 1.00 79.62 82 LEU A O 1
ATOM 614 N N . ARG A 1 83 ? -17.789 -4.433 13.383 1.00 80.19 83 ARG A N 1
ATOM 615 C CA . ARG A 1 83 ? -19.237 -4.278 13.605 1.00 80.19 83 ARG A CA 1
ATOM 616 C C . ARG A 1 83 ? -19.789 -5.286 14.611 1.00 80.19 83 ARG A C 1
ATOM 618 O O . ARG A 1 83 ? -20.713 -4.942 15.340 1.00 80.19 83 ARG A O 1
ATOM 625 N N . ARG A 1 84 ? -19.234 -6.502 14.673 1.00 75.38 84 ARG A N 1
ATOM 626 C CA . ARG A 1 84 ? -19.680 -7.532 15.626 1.00 75.38 84 ARG A CA 1
ATOM 627 C C . ARG A 1 84 ? -19.264 -7.226 17.055 1.00 75.38 84 ARG A C 1
ATOM 629 O O . ARG A 1 84 ? -20.050 -7.462 17.954 1.00 75.38 84 ARG A O 1
ATOM 636 N N . THR A 1 85 ? -18.077 -6.671 17.278 1.00 73.25 85 THR A N 1
ATOM 637 C CA . THR A 1 85 ? -17.652 -6.277 18.631 1.00 73.25 85 THR A CA 1
ATOM 638 C C . THR A 1 85 ? -18.330 -5.005 19.134 1.00 73.25 85 THR A C 1
ATOM 640 O O . THR A 1 85 ? -18.367 -4.785 20.340 1.00 73.25 85 THR A O 1
ATOM 643 N N . LYS A 1 86 ? -18.890 -4.174 18.243 1.00 64.19 86 LYS A N 1
ATOM 644 C CA . LYS A 1 86 ? -19.623 -2.956 18.628 1.00 64.19 86 LYS A CA 1
ATOM 645 C C . LYS A 1 86 ? -21.071 -3.218 19.077 1.00 64.19 86 LYS A C 1
ATOM 647 O O . LYS A 1 86 ? -21.638 -2.369 19.757 1.00 64.19 86 LYS A O 1
ATOM 652 N N . ASN A 1 87 ? -21.636 -4.378 18.737 1.00 56.94 87 ASN A N 1
ATOM 653 C CA . ASN A 1 87 ? -22.925 -4.862 19.236 1.00 56.94 87 ASN A CA 1
ATOM 654 C C . ASN A 1 87 ? -22.683 -6.085 20.142 1.00 56.94 87 ASN A C 1
ATOM 656 O O . ASN A 1 87 ? -22.628 -7.196 19.610 1.00 56.94 87 ASN A O 1
ATOM 660 N N . PRO A 1 88 ? -22.484 -5.902 21.461 1.00 55.62 88 PRO A N 1
ATOM 661 C CA . PRO A 1 88 ? -22.431 -7.022 22.398 1.00 55.62 88 PRO A CA 1
ATOM 662 C C . PRO A 1 88 ? -23.768 -7.771 22.488 1.00 55.62 88 PRO A C 1
ATOM 664 O O . PRO A 1 88 ? -24.827 -7.148 22.233 1.00 55.62 88 PRO A O 1
#

Radius of gyration: 16.22 Å; chains: 1; bounding box: 45×31×39 Å

pLDDT: mean 91.37, std 8.27, range [55.62, 98.06]

Foldseek 3Di:
DVVVVVVVCVVVVVVVVVVVVVQVVVCVVQVDGDPCSVVLLVVLVVQLVCCCPVVVHDNVVSVVSSVVSSVVVVVCCCVVPVVVVVPD

Secondary structure (DSSP, 8-state):
-HHHHHHHHHHHHHHHHHHHHHHHHHHHHHSS--TTHHHHHHHHHHHHHHHHHTS---HHHHHHHHHHHHHHHHHHHIIIIIHHHH--

Sequence (88 aa):
MLLQIVASGLSSGSIYALVALALVITYKTTEVPNFAQGEMAMFSAFIAYVLIVDYNVGFVVAFGAAIVFAFLLGIGFEGLFLRRTKNP